Protein AF-A0A964LCE9-F1 (afdb_monomer_lite)

pLDDT: mean 90.1, std 6.22, range [53.16, 95.06]

Secondary structure (DSSP, 8-state):
----HHHHGGGTTS------SS---GGGS-HHHHHHTTT--HHHHHIIIIIIHHHHHHHHS---SSEEEEEEE-TTS-EEEEEEEES----HHHHHHHHH-TT--

Sequence (105 aa):
MFSKPNVAKLFEPYIVVQLYTDTVPKEFYAPEVQAGFTKDLSRLAADAKQVNVTFQRKVFGTEELPLYVVLEPELDGTIRTLGAFQGRIFDEQKFIDFLRNPQGN

Structure (mmCIF, N/CA/C/O backbone):
data_AF-A0A964LCE9-F1
#
_entry.id   AF-A0A964LCE9-F1
#
loop_
_atom_site.group_PDB
_atom_site.id
_atom_site.type_symbol
_atom_site.label_atom_id
_atom_site.label_alt_id
_atom_site.label_comp_id
_atom_site.label_asym_id
_atom_site.label_entity_id
_atom_site.label_seq_id
_atom_site.pdbx_PDB_ins_code
_atom_site.Cartn_x
_atom_site.Cartn_y
_atom_site.Cartn_z
_atom_site.occupancy
_atom_site.B_iso_or_equiv
_atom_site.auth_seq_id
_atom_site.auth_comp_id
_atom_site.auth_asym_id
_atom_site.auth_atom_id
_atom_site.pdbx_PDB_model_num
ATOM 1 N N . MET A 1 1 ? 5.852 9.686 6.597 1.00 60.47 1 MET A N 1
ATOM 2 C CA . MET A 1 1 ? 6.207 9.051 7.884 1.00 60.47 1 MET A CA 1
ATOM 3 C C . MET A 1 1 ? 5.366 9.686 8.983 1.00 60.47 1 MET A C 1
ATOM 5 O O . MET A 1 1 ? 5.298 10.910 9.028 1.00 60.47 1 MET A O 1
ATOM 9 N N . PHE A 1 2 ? 4.667 8.887 9.794 1.00 72.00 2 PHE A N 1
ATOM 10 C CA . PHE A 1 2 ? 3.821 9.386 10.885 1.00 72.00 2 PHE A CA 1
ATOM 11 C C . PHE A 1 2 ? 4.709 9.889 12.031 1.00 72.00 2 PHE A C 1
ATOM 13 O O . PHE A 1 2 ? 5.387 9.101 12.678 1.00 72.00 2 PHE A O 1
ATOM 20 N N . SER A 1 3 ? 4.754 11.205 12.242 1.00 74.56 3 SER A N 1
ATOM 21 C CA . SER A 1 3 ? 5.688 11.848 13.182 1.00 74.56 3 SER A CA 1
ATOM 22 C C . SER A 1 3 ? 5.156 11.968 14.612 1.00 74.56 3 SER A C 1
ATOM 24 O O . SER A 1 3 ? 5.931 12.216 15.534 1.00 74.56 3 SER A O 1
ATOM 26 N N . LYS A 1 4 ? 3.844 11.806 14.815 1.00 83.06 4 LYS A N 1
ATOM 27 C CA . LYS A 1 4 ? 3.219 11.916 16.135 1.00 83.06 4 LYS A CA 1
ATOM 28 C C . LYS A 1 4 ? 3.502 10.654 16.968 1.00 83.06 4 LYS A C 1
ATOM 30 O O . LYS A 1 4 ? 3.128 9.566 16.527 1.00 83.06 4 LYS A O 1
ATOM 35 N N . PRO A 1 5 ? 4.117 10.754 18.164 1.00 80.75 5 PRO A N 1
ATOM 36 C CA . PRO A 1 5 ? 4.548 9.579 18.934 1.00 80.75 5 PRO A CA 1
ATOM 37 C C . PRO A 1 5 ? 3.419 8.614 19.321 1.00 80.75 5 PRO A C 1
ATOM 39 O O . PRO A 1 5 ? 3.607 7.402 19.309 1.00 80.75 5 PRO A O 1
ATOM 42 N N . ASN A 1 6 ? 2.236 9.144 19.645 1.00 80.69 6 ASN A N 1
ATOM 43 C CA . ASN A 1 6 ? 1.033 8.367 19.962 1.00 80.69 6 ASN A CA 1
ATOM 44 C C . ASN A 1 6 ? 0.554 7.521 18.773 1.00 80.69 6 ASN A C 1
ATOM 46 O O . ASN A 1 6 ? 0.054 6.422 18.982 1.00 80.69 6 ASN A O 1
ATOM 50 N N . VAL A 1 7 ? 0.731 8.017 17.547 1.00 83.75 7 VAL A N 1
ATOM 51 C CA . VAL A 1 7 ? 0.377 7.304 16.315 1.00 83.75 7 VAL A CA 1
ATOM 52 C C . VAL A 1 7 ? 1.486 6.332 15.914 1.00 83.75 7 VAL A C 1
ATOM 54 O O . VAL A 1 7 ? 1.199 5.212 15.515 1.00 83.75 7 VAL A O 1
ATOM 57 N N . ALA A 1 8 ? 2.755 6.719 16.076 1.00 84.81 8 ALA A N 1
ATOM 58 C CA . ALA A 1 8 ? 3.900 5.874 15.738 1.00 84.81 8 ALA A CA 1
ATOM 59 C C . ALA A 1 8 ? 3.883 4.530 16.488 1.00 84.81 8 ALA A C 1
ATOM 61 O O . ALA A 1 8 ? 4.111 3.493 15.874 1.00 84.81 8 ALA A O 1
ATOM 62 N N . LYS A 1 9 ? 3.528 4.532 17.780 1.00 88.06 9 LYS A N 1
ATOM 63 C CA . LYS A 1 9 ? 3.400 3.298 18.576 1.00 88.06 9 LYS A CA 1
ATOM 64 C C . LYS A 1 9 ? 2.327 2.341 18.054 1.00 88.06 9 LYS A C 1
ATOM 66 O O . LYS A 1 9 ? 2.465 1.135 18.194 1.00 88.06 9 LYS A O 1
ATOM 71 N N . LEU A 1 10 ? 1.267 2.859 17.431 1.00 90.88 10 LEU A N 1
ATOM 72 C CA . LEU A 1 10 ? 0.206 2.021 16.860 1.00 90.88 10 LEU A CA 1
ATOM 73 C C . LEU A 1 10 ? 0.674 1.246 15.628 1.00 90.88 10 LEU A C 1
ATOM 75 O O . LEU A 1 10 ? -0.008 0.311 15.230 1.00 90.88 10 LEU A O 1
ATOM 79 N N . PHE A 1 11 ? 1.817 1.613 15.043 1.00 90.31 11 PHE A N 1
ATOM 80 C CA . PHE A 1 11 ? 2.417 0.898 13.923 1.00 90.31 11 PHE A CA 1
ATOM 81 C C . PHE A 1 11 ? 3.368 -0.228 14.340 1.00 90.31 11 PHE A C 1
ATOM 83 O O . PHE A 1 11 ? 3.720 -1.032 13.488 1.00 90.31 11 PHE A O 1
ATOM 90 N N . GLU A 1 12 ? 3.746 -0.339 15.619 1.00 90.81 12 GLU A N 1
ATOM 91 C CA . GLU A 1 12 ? 4.610 -1.422 16.120 1.00 90.81 12 GLU A CA 1
ATOM 92 C C . GLU A 1 12 ? 4.131 -2.848 15.768 1.00 90.81 12 GLU A C 1
ATOM 94 O O . GLU A 1 12 ? 4.982 -3.666 15.420 1.00 90.81 12 GLU A O 1
ATOM 99 N N . PRO A 1 13 ? 2.821 -3.182 15.793 1.00 90.56 13 PRO A N 1
ATOM 100 C CA . PRO A 1 13 ? 2.356 -4.512 15.393 1.00 90.56 13 PRO A CA 1
ATOM 101 C C . PRO A 1 13 ? 2.262 -4.707 13.869 1.00 90.56 13 PRO A C 1
ATOM 103 O O . PRO A 1 13 ? 1.902 -5.793 13.423 1.00 90.56 13 PRO A O 1
ATOM 106 N N . TYR A 1 14 ? 2.562 -3.684 13.062 1.00 91.88 14 TYR A N 1
ATOM 107 C CA . TYR A 1 14 ? 2.402 -3.710 11.610 1.00 91.88 14 TYR A CA 1
ATOM 108 C C . TYR A 1 14 ? 3.745 -3.645 10.882 1.00 91.88 14 TYR A C 1
ATOM 110 O O . TYR A 1 14 ? 4.660 -2.917 11.262 1.00 91.88 14 TYR A O 1
ATOM 118 N N . ILE A 1 15 ? 3.820 -4.320 9.736 1.00 92.12 15 ILE A N 1
ATOM 119 C CA . ILE A 1 15 ? 4.852 -4.043 8.734 1.00 92.12 15 ILE A CA 1
ATOM 120 C C . ILE A 1 15 ? 4.288 -2.991 7.781 1.00 92.12 15 ILE A C 1
ATOM 122 O O . ILE A 1 15 ? 3.424 -3.278 6.953 1.00 92.12 15 ILE A O 1
ATOM 126 N N . VAL A 1 16 ? 4.762 -1.752 7.911 1.00 91.81 16 VAL A N 1
ATOM 127 C CA . VAL A 1 16 ? 4.299 -0.645 7.068 1.00 91.81 16 VAL A CA 1
ATOM 128 C C . VAL A 1 16 ? 5.005 -0.696 5.720 1.00 91.81 16 VAL A C 1
ATOM 130 O O . VAL A 1 16 ? 6.223 -0.547 5.636 1.00 91.81 16 VAL A O 1
ATOM 133 N N . VAL A 1 17 ? 4.221 -0.854 4.659 1.00 90.88 17 VAL A N 1
ATOM 134 C CA . VAL A 1 17 ? 4.687 -0.819 3.269 1.00 90.88 17 VAL A CA 1
ATOM 135 C C . VAL A 1 17 ? 3.968 0.281 2.495 1.00 90.88 17 VAL A C 1
ATOM 137 O O . VAL A 1 17 ? 2.906 0.754 2.901 1.00 90.88 17 VAL A O 1
ATOM 140 N N . GLN A 1 18 ? 4.549 0.698 1.372 1.00 91.69 18 GLN A N 1
ATOM 141 C CA . GLN A 1 18 ? 3.963 1.698 0.486 1.00 91.69 18 GLN A CA 1
ATOM 142 C C . GLN A 1 18 ? 3.840 1.134 -0.928 1.00 91.69 18 GLN A C 1
ATOM 144 O O . GLN A 1 18 ? 4.812 0.635 -1.492 1.00 91.69 18 GLN A O 1
ATOM 149 N N . LEU A 1 19 ? 2.647 1.259 -1.508 1.00 92.75 19 LEU A N 1
ATOM 150 C CA . LEU A 1 19 ? 2.400 0.970 -2.915 1.00 92.75 19 LEU A CA 1
ATOM 151 C C . LEU A 1 19 ? 2.584 2.256 -3.733 1.00 92.75 19 LEU A C 1
ATOM 153 O O . LEU A 1 19 ? 1.995 3.287 -3.411 1.00 92.75 19 LEU A O 1
ATOM 157 N N . TYR A 1 20 ? 3.408 2.204 -4.780 1.00 93.69 20 TYR A N 1
ATOM 158 C CA . TYR A 1 20 ? 3.715 3.365 -5.621 1.00 93.69 20 TYR A CA 1
ATOM 159 C C . TYR A 1 20 ? 2.942 3.301 -6.937 1.00 93.69 20 TYR A C 1
ATOM 161 O O . TYR A 1 20 ? 3.180 2.404 -7.743 1.00 93.69 20 TYR A O 1
ATOM 169 N N . THR A 1 21 ? 2.044 4.255 -7.166 1.00 92.12 21 THR A N 1
ATOM 170 C CA . THR A 1 21 ? 1.140 4.278 -8.332 1.00 92.12 21 THR A CA 1
ATOM 171 C C . THR A 1 21 ? 1.593 5.211 -9.457 1.00 92.12 21 THR A C 1
ATOM 173 O O . THR A 1 21 ? 1.188 5.023 -10.601 1.00 92.12 21 THR A O 1
ATOM 176 N N . ASP A 1 22 ? 2.484 6.165 -9.165 1.00 92.25 22 ASP A N 1
ATOM 177 C CA . ASP A 1 22 ? 3.032 7.091 -10.168 1.00 92.25 22 ASP A CA 1
ATOM 178 C C . ASP A 1 22 ? 4.355 6.596 -10.764 1.00 92.25 22 ASP A C 1
ATOM 180 O O . ASP A 1 22 ? 4.485 6.468 -11.983 1.00 92.25 22 ASP A O 1
ATOM 184 N N . THR A 1 23 ? 5.323 6.308 -9.887 1.00 94.31 23 THR A N 1
ATOM 185 C CA . THR A 1 23 ? 6.674 5.836 -10.222 1.00 94.31 23 THR A CA 1
ATOM 186 C C . THR A 1 23 ? 7.186 4.953 -9.089 1.00 94.31 23 THR A C 1
ATOM 188 O O . THR A 1 23 ? 7.181 5.382 -7.934 1.00 94.31 23 THR A O 1
ATOM 191 N N . VAL A 1 24 ? 7.668 3.749 -9.400 1.00 94.56 24 VAL A N 1
ATOM 192 C CA . VAL A 1 24 ? 8.345 2.896 -8.412 1.00 94.56 24 VAL A CA 1
ATOM 193 C C . VAL A 1 24 ? 9.782 3.395 -8.209 1.00 94.56 24 VAL A C 1
ATOM 195 O O . VAL A 1 24 ? 10.501 3.545 -9.199 1.00 94.56 24 VAL A O 1
ATOM 198 N N . PRO A 1 25 ? 10.238 3.641 -6.969 1.00 94.44 25 PRO A N 1
ATOM 199 C CA . PRO A 1 25 ? 11.627 4.008 -6.705 1.00 94.44 25 PRO A CA 1
ATOM 200 C C . PRO A 1 25 ? 12.617 2.950 -7.209 1.00 94.44 25 PRO A C 1
ATOM 202 O O . PRO A 1 25 ? 12.411 1.746 -7.042 1.00 94.44 25 PRO A O 1
ATOM 205 N N . LYS A 1 26 ? 13.705 3.404 -7.840 1.00 93.81 26 LYS A N 1
ATOM 206 C CA . LYS A 1 26 ? 14.705 2.530 -8.476 1.00 93.81 26 LYS A CA 1
ATOM 207 C C . LYS A 1 26 ? 15.390 1.594 -7.476 1.00 93.81 26 LYS A C 1
ATOM 209 O O . LYS A 1 26 ? 15.849 0.524 -7.859 1.00 93.81 26 LYS A O 1
ATOM 214 N N . GLU A 1 27 ? 15.445 1.993 -6.208 1.00 93.44 27 GLU A N 1
ATOM 215 C CA . GLU A 1 27 ? 16.113 1.275 -5.125 1.00 93.44 27 GLU A CA 1
ATOM 216 C C . GLU A 1 27 ? 15.437 -0.069 -4.817 1.00 93.44 27 GLU A C 1
ATOM 218 O O . GLU A 1 27 ? 16.076 -0.953 -4.256 1.00 93.44 27 GLU A O 1
ATOM 223 N N . PHE A 1 28 ? 14.172 -0.248 -5.217 1.00 92.62 28 PHE A N 1
ATOM 224 C CA . PHE A 1 28 ? 13.437 -1.503 -5.041 1.00 92.62 28 PHE A CA 1
ATOM 225 C C . PHE A 1 28 ? 13.706 -2.549 -6.131 1.00 92.62 28 PHE A C 1
ATOM 227 O O . PHE A 1 28 ? 13.195 -3.663 -6.044 1.00 92.62 28 PHE A O 1
ATOM 234 N N . TYR A 1 29 ? 14.492 -2.222 -7.159 1.00 94.00 29 TYR A N 1
ATOM 235 C CA . TYR A 1 29 ? 14.832 -3.158 -8.231 1.00 94.00 29 TYR A CA 1
ATOM 236 C C . TYR A 1 29 ? 16.159 -3.865 -7.961 1.00 94.00 29 TYR A C 1
ATOM 238 O O . TYR A 1 29 ? 17.046 -3.314 -7.313 1.00 94.00 29 TYR A O 1
ATOM 246 N N . ALA A 1 30 ? 16.330 -5.067 -8.513 1.00 94.06 30 ALA A N 1
ATOM 247 C CA . ALA A 1 30 ? 17.605 -5.779 -8.460 1.00 94.06 30 ALA A CA 1
ATOM 248 C C . ALA A 1 30 ? 18.733 -4.974 -9.153 1.00 94.06 30 ALA A C 1
ATOM 250 O O . ALA A 1 30 ? 18.448 -4.266 -10.130 1.00 94.06 30 ALA A O 1
ATOM 251 N N . PRO A 1 31 ? 19.998 -5.067 -8.694 1.00 93.50 31 PRO A N 1
ATOM 252 C CA . PRO A 1 31 ? 21.109 -4.261 -9.216 1.00 93.50 31 PRO A CA 1
ATOM 253 C C . PRO A 1 31 ? 21.286 -4.330 -10.740 1.00 93.50 31 PRO A C 1
ATOM 255 O O . PRO A 1 31 ? 21.603 -3.330 -11.383 1.00 93.50 31 PRO A O 1
ATOM 258 N N . GLU A 1 32 ? 21.026 -5.492 -11.337 1.00 90.38 32 GLU A N 1
ATOM 259 C CA . GLU A 1 32 ? 21.148 -5.730 -12.777 1.00 90.38 32 GLU A CA 1
ATOM 260 C C . GLU A 1 32 ? 20.117 -4.916 -13.566 1.00 90.38 32 GLU A C 1
ATOM 262 O O . GLU A 1 32 ? 20.416 -4.377 -14.632 1.00 90.38 32 GLU A O 1
ATOM 267 N N . VAL A 1 33 ? 18.905 -4.784 -13.020 1.00 90.88 33 VAL A N 1
ATOM 268 C CA . VAL A 1 33 ? 17.844 -3.953 -13.597 1.00 90.88 33 VAL A CA 1
ATOM 269 C C . VAL A 1 33 ? 18.165 -2.474 -13.393 1.00 90.88 33 VAL A C 1
ATOM 271 O O . VAL A 1 33 ? 17.993 -1.679 -14.318 1.00 90.88 33 VAL A O 1
ATOM 274 N N . GLN A 1 34 ? 18.699 -2.107 -12.220 1.00 92.69 34 GLN A N 1
ATOM 275 C CA . GLN A 1 34 ? 19.079 -0.725 -11.919 1.00 92.69 34 GLN A CA 1
ATOM 276 C C . GLN A 1 34 ? 20.113 -0.166 -12.905 1.00 92.69 34 GLN A C 1
ATOM 278 O O . GLN A 1 34 ? 20.017 0.999 -13.292 1.00 92.69 34 GLN A O 1
ATOM 283 N N . ALA A 1 35 ? 21.068 -0.983 -13.364 1.00 88.06 35 ALA A N 1
ATOM 284 C CA . ALA A 1 35 ? 22.070 -0.565 -14.348 1.00 88.06 35 ALA A CA 1
ATOM 285 C C . ALA A 1 35 ? 21.440 -0.049 -15.662 1.00 88.06 35 ALA A C 1
ATOM 287 O O . ALA A 1 35 ? 21.954 0.892 -16.280 1.00 88.06 35 ALA A O 1
ATOM 288 N N . GLY A 1 36 ? 20.293 -0.613 -16.063 1.00 85.81 36 GLY A N 1
ATOM 289 C CA . GLY A 1 36 ? 19.544 -0.208 -17.257 1.00 85.81 36 GLY A CA 1
ATOM 290 C C . GLY A 1 36 ? 18.854 1.157 -17.141 1.00 85.81 36 GLY A C 1
ATOM 291 O O . GLY A 1 36 ? 18.662 1.836 -18.151 1.00 85.81 36 GLY A O 1
ATOM 292 N N . PHE A 1 37 ? 18.560 1.616 -15.921 1.00 88.56 37 PHE A N 1
ATOM 293 C CA . PHE A 1 37 ? 17.845 2.875 -15.674 1.00 88.56 37 PHE A CA 1
ATOM 294 C C . PHE A 1 37 ? 18.644 4.135 -16.016 1.00 88.56 37 PHE A C 1
ATOM 296 O O . PHE A 1 37 ? 18.078 5.218 -16.118 1.00 88.56 37 PHE A O 1
ATOM 303 N N . THR A 1 38 ? 19.948 4.008 -16.261 1.00 80.56 38 THR A N 1
ATOM 304 C CA . THR A 1 38 ? 20.765 5.106 -16.805 1.00 80.56 38 THR A CA 1
ATOM 305 C C . THR A 1 38 ? 20.334 5.530 -18.210 1.00 80.56 38 THR A C 1
ATOM 307 O O . THR A 1 38 ? 20.594 6.662 -18.611 1.00 80.56 38 THR A O 1
ATOM 310 N N . LYS A 1 39 ? 19.684 4.631 -18.958 1.00 83.19 39 LYS A N 1
ATOM 311 C CA . LYS A 1 39 ? 19.264 4.852 -20.347 1.00 83.19 39 LYS A CA 1
ATOM 312 C C . LYS A 1 39 ? 17.753 4.948 -20.497 1.00 83.19 39 LYS A C 1
ATOM 314 O O . LYS A 1 39 ? 17.286 5.679 -21.363 1.00 83.19 39 LYS A O 1
ATOM 319 N N . ASP A 1 40 ? 17.006 4.212 -19.678 1.00 87.25 40 ASP A N 1
ATOM 320 C CA . ASP A 1 40 ? 15.555 4.138 -19.788 1.00 87.25 40 ASP A CA 1
ATOM 321 C C . ASP A 1 40 ? 14.881 4.044 -18.413 1.00 87.25 40 ASP A C 1
ATOM 323 O O . ASP A 1 40 ? 15.056 3.071 -17.684 1.00 87.25 40 ASP A O 1
ATOM 327 N N . LEU A 1 41 ? 14.083 5.058 -18.073 1.00 89.75 41 LEU A N 1
ATOM 328 C CA . LEU A 1 41 ? 13.290 5.121 -16.840 1.00 89.75 41 LEU A CA 1
ATOM 329 C C . LEU A 1 41 ? 11.825 4.705 -17.050 1.00 89.75 41 LEU A C 1
ATOM 331 O O . LEU A 1 41 ? 11.050 4.704 -16.093 1.00 89.75 41 LEU A O 1
ATOM 335 N N . SER A 1 42 ? 11.427 4.354 -18.279 1.00 92.50 42 SER A N 1
ATOM 336 C CA . SER A 1 42 ? 10.034 4.064 -18.643 1.00 92.50 42 SER A CA 1
ATOM 337 C C . SER A 1 42 ? 9.436 2.933 -17.809 1.00 92.50 42 SER A C 1
ATOM 339 O O . SER A 1 42 ? 8.277 3.015 -17.398 1.00 92.50 42 SER A O 1
ATOM 341 N N . ARG A 1 43 ? 10.250 1.927 -17.469 1.00 92.56 43 ARG A N 1
ATOM 342 C CA . ARG A 1 43 ? 9.847 0.803 -16.622 1.00 92.56 43 ARG A CA 1
ATOM 343 C C . ARG A 1 43 ? 9.356 1.242 -15.241 1.00 92.56 43 ARG A C 1
ATOM 345 O O . ARG A 1 43 ? 8.369 0.696 -14.769 1.00 92.56 43 ARG A O 1
ATOM 352 N N . LEU A 1 44 ? 9.974 2.251 -14.620 1.00 94.81 44 LEU A N 1
ATOM 353 C CA . LEU A 1 44 ? 9.582 2.709 -13.279 1.00 94.81 44 LEU A CA 1
ATOM 354 C C . LEU A 1 44 ? 8.138 3.225 -13.248 1.00 94.81 44 LEU A C 1
ATOM 356 O O . LEU A 1 44 ? 7.398 2.970 -12.297 1.00 94.81 44 LEU A O 1
ATOM 360 N N . ALA A 1 45 ? 7.751 3.955 -14.297 1.00 94.56 45 ALA A N 1
ATOM 361 C CA . ALA A 1 45 ? 6.400 4.475 -14.472 1.00 94.56 45 ALA A CA 1
ATOM 362 C C . ALA A 1 45 ? 5.430 3.393 -14.971 1.00 94.56 45 ALA A C 1
ATOM 364 O O . ALA A 1 45 ? 4.263 3.392 -14.582 1.00 94.56 45 ALA A O 1
ATOM 365 N N . ALA A 1 46 ? 5.894 2.469 -15.820 1.00 94.06 46 ALA A N 1
ATOM 366 C CA . ALA A 1 46 ? 5.086 1.353 -16.302 1.00 94.06 46 ALA A CA 1
ATOM 367 C C . ALA A 1 46 ? 4.699 0.408 -15.157 1.00 94.06 46 ALA A C 1
ATOM 369 O O . ALA A 1 46 ? 3.516 0.136 -14.986 1.00 94.06 46 ALA A O 1
ATOM 370 N N . ASP A 1 47 ? 5.649 -0.008 -14.319 1.00 94.94 47 ASP A N 1
ATOM 371 C CA . ASP A 1 47 ? 5.379 -0.896 -13.183 1.00 94.94 47 ASP A CA 1
ATOM 372 C C . ASP A 1 47 ? 4.424 -0.217 -12.180 1.00 94.94 47 ASP A C 1
ATOM 374 O O . ASP A 1 47 ? 3.475 -0.831 -11.692 1.00 94.94 47 ASP A O 1
ATOM 378 N N . ALA A 1 48 ? 4.564 1.092 -11.957 1.00 94.19 48 ALA A N 1
ATOM 379 C CA . ALA A 1 48 ? 3.630 1.838 -11.117 1.00 94.19 48 ALA A CA 1
ATOM 380 C C . ALA A 1 48 ? 2.202 1.878 -11.706 1.00 94.19 48 ALA A C 1
ATOM 382 O O . ALA A 1 48 ? 1.233 1.505 -11.043 1.00 94.19 48 ALA A O 1
ATOM 383 N N . LYS A 1 49 ? 2.057 2.278 -12.974 1.00 93.25 49 LYS A N 1
ATOM 384 C CA . LYS A 1 49 ? 0.745 2.531 -13.597 1.00 93.25 49 LYS A CA 1
ATOM 385 C C . LYS A 1 49 ? 0.041 1.285 -14.121 1.00 93.25 49 LYS A C 1
ATOM 387 O O . LYS A 1 49 ? -1.181 1.258 -14.183 1.00 93.25 49 LYS A O 1
ATOM 392 N N . GLN A 1 50 ? 0.791 0.281 -14.556 1.00 93.69 50 GLN A N 1
ATOM 393 C CA . GLN A 1 50 ? 0.243 -0.912 -15.204 1.00 93.69 50 GLN A CA 1
ATOM 394 C C . GLN A 1 50 ? 0.163 -2.093 -14.243 1.00 93.69 50 GLN A C 1
ATOM 396 O O . GLN A 1 50 ? -0.746 -2.911 -14.382 1.00 93.69 50 GLN A O 1
ATOM 401 N N . VAL A 1 51 ? 1.062 -2.172 -13.256 1.00 93.94 51 VAL A N 1
ATOM 402 C CA . VAL A 1 51 ? 1.069 -3.260 -12.271 1.00 93.94 51 VAL A CA 1
ATOM 403 C C . VAL A 1 51 ? 0.433 -2.801 -10.963 1.00 93.94 51 VAL A C 1
ATOM 405 O O . VAL A 1 51 ? -0.603 -3.343 -10.581 1.00 93.94 51 VAL A O 1
ATOM 408 N N . ASN A 1 52 ? 0.981 -1.775 -10.305 1.00 94.25 52 ASN A N 1
ATOM 409 C CA . ASN A 1 52 ? 0.529 -1.393 -8.961 1.00 94.25 52 ASN A CA 1
ATOM 410 C C . ASN A 1 52 ? -0.887 -0.802 -8.948 1.00 94.25 52 ASN A C 1
ATOM 412 O O . ASN A 1 52 ? -1.708 -1.222 -8.136 1.00 94.25 52 ASN A O 1
ATOM 416 N N . VAL A 1 53 ? -1.206 0.119 -9.861 1.00 92.56 53 VAL A N 1
ATOM 417 C CA . VAL A 1 53 ? -2.569 0.674 -9.989 1.00 92.56 53 VAL A CA 1
ATOM 418 C C . VAL A 1 53 ? -3.585 -0.425 -10.320 1.00 92.56 53 VAL A C 1
ATOM 420 O O . VAL A 1 53 ? -4.632 -0.517 -9.681 1.00 92.56 53 VAL A O 1
ATOM 423 N N . THR A 1 54 ? -3.256 -1.323 -11.254 1.00 93.38 54 THR A N 1
ATOM 424 C CA . THR A 1 54 ? -4.122 -2.462 -11.605 1.00 93.38 54 THR A CA 1
ATOM 425 C C . THR A 1 54 ? -4.345 -3.391 -10.414 1.00 93.38 54 THR A C 1
ATOM 427 O O . THR A 1 54 ? -5.472 -3.831 -10.181 1.00 93.38 54 THR A O 1
ATOM 430 N N . PHE A 1 55 ? -3.296 -3.675 -9.637 1.00 91.81 55 PHE A N 1
ATOM 431 C CA . PHE A 1 55 ? -3.404 -4.429 -8.391 1.00 91.81 55 PHE A CA 1
ATOM 432 C C . PHE A 1 55 ? -4.326 -3.718 -7.394 1.00 91.81 55 PHE A C 1
ATOM 434 O O . PHE A 1 55 ? -5.268 -4.337 -6.906 1.00 91.81 55 PHE A O 1
ATOM 441 N N . GLN A 1 56 ? -4.117 -2.419 -7.152 1.00 92.50 56 GLN A N 1
ATOM 442 C CA . GLN A 1 56 ? -4.932 -1.617 -6.237 1.00 92.50 56 GLN A CA 1
ATOM 443 C C . GLN A 1 56 ? -6.416 -1.675 -6.618 1.00 92.50 56 GLN A C 1
ATOM 445 O O . GLN A 1 56 ? -7.261 -2.001 -5.785 1.00 92.50 56 GLN A O 1
ATOM 450 N N . ARG A 1 57 ? -6.726 -1.452 -7.902 1.00 92.44 57 ARG A N 1
ATOM 451 C CA . ARG A 1 57 ? -8.090 -1.525 -8.435 1.00 92.44 57 ARG A CA 1
ATOM 452 C C . ARG A 1 57 ? -8.693 -2.916 -8.260 1.00 92.44 57 ARG A C 1
ATOM 454 O O . ARG A 1 57 ? -9.839 -3.035 -7.838 1.00 92.44 57 ARG A O 1
ATOM 461 N N . LYS A 1 58 ? -7.939 -3.969 -8.590 1.00 91.06 58 LYS A N 1
ATOM 462 C CA . LYS A 1 58 ? -8.425 -5.356 -8.547 1.00 91.06 58 LYS A CA 1
ATOM 463 C C . LYS A 1 58 ? -8.660 -5.849 -7.120 1.00 91.06 58 LYS A C 1
ATOM 465 O O . LYS A 1 58 ? -9.619 -6.578 -6.896 1.00 91.06 58 LYS A O 1
ATOM 470 N N . VAL A 1 59 ? -7.778 -5.497 -6.189 1.00 90.44 59 VAL A N 1
ATOM 471 C CA . VAL A 1 59 ? -7.790 -6.035 -4.822 1.00 90.44 59 VAL A CA 1
ATOM 472 C C . VAL A 1 59 ? -8.608 -5.162 -3.876 1.00 90.44 59 VAL A C 1
ATOM 474 O O . VAL A 1 59 ? -9.362 -5.696 -3.070 1.00 90.44 59 VAL A O 1
ATOM 477 N N . PHE A 1 60 ? -8.500 -3.835 -3.977 1.00 91.06 60 PHE A N 1
ATOM 478 C CA . PHE A 1 60 ? -9.160 -2.903 -3.052 1.00 91.06 60 PHE A CA 1
ATOM 479 C C . PHE A 1 60 ? -10.387 -2.213 -3.653 1.00 91.06 60 PHE A C 1
ATOM 481 O O . PHE A 1 60 ? -11.075 -1.473 -2.956 1.00 91.06 60 PHE A O 1
ATOM 488 N N . GLY A 1 61 ? -10.670 -2.430 -4.942 1.00 90.62 61 GLY A N 1
ATOM 489 C CA . GLY A 1 61 ? -11.864 -1.901 -5.604 1.00 90.62 61 GLY A CA 1
ATOM 490 C C . GLY A 1 61 ? -11.855 -0.387 -5.826 1.00 90.62 61 GLY A C 1
ATOM 491 O O . GLY A 1 61 ? -12.891 0.175 -6.168 1.00 90.62 61 GLY A O 1
ATOM 492 N N . THR A 1 62 ? -10.718 0.288 -5.630 1.00 90.31 62 THR A N 1
ATOM 493 C CA . THR A 1 62 ? -10.608 1.746 -5.763 1.00 90.31 62 THR A CA 1
ATOM 494 C C . THR A 1 62 ? -9.221 2.185 -6.235 1.00 90.31 62 THR A C 1
ATOM 496 O O . THR A 1 62 ? -8.217 1.515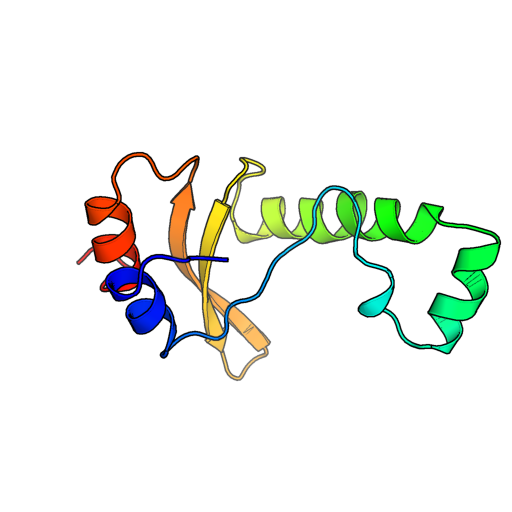 -5.991 1.00 90.31 62 THR A O 1
ATOM 499 N N . GLU A 1 63 ? -9.171 3.349 -6.877 1.00 90.12 63 GLU A N 1
ATOM 500 C CA . GLU A 1 63 ? -7.940 4.074 -7.225 1.00 90.12 63 GLU A CA 1
ATOM 501 C C . GLU A 1 63 ? -7.794 5.379 -6.440 1.00 90.12 63 GLU A C 1
ATOM 503 O O . GLU A 1 63 ? -6.896 6.171 -6.712 1.00 90.12 63 GLU A O 1
ATOM 508 N N . GLU A 1 64 ? -8.681 5.626 -5.473 1.00 89.94 64 GLU A N 1
ATOM 509 C CA . GLU A 1 64 ? -8.620 6.825 -4.649 1.00 89.94 64 GLU A CA 1
ATOM 510 C C . GLU A 1 64 ? -7.313 6.882 -3.861 1.00 89.94 64 GLU A C 1
ATOM 512 O O . GLU A 1 64 ? -6.843 5.884 -3.313 1.00 89.94 64 GLU A O 1
ATOM 517 N N . LEU A 1 65 ? -6.734 8.080 -3.799 1.00 88.88 65 LEU A N 1
ATOM 518 C CA . LEU A 1 65 ? -5.506 8.353 -3.070 1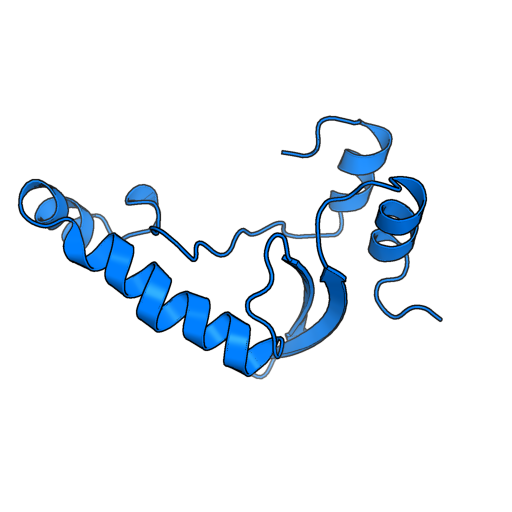.00 88.88 65 LEU A CA 1
ATOM 519 C C . LEU A 1 65 ? -5.706 9.550 -2.124 1.00 88.88 65 LEU A C 1
ATOM 521 O O . LEU A 1 65 ? -6.365 10.525 -2.495 1.00 88.88 65 LEU A O 1
ATOM 525 N N . PRO A 1 66 ? -5.086 9.539 -0.931 1.00 92.00 66 PRO A N 1
ATOM 526 C CA . PRO A 1 66 ? -4.345 8.416 -0.356 1.00 92.00 66 PRO A CA 1
ATOM 527 C C . PRO A 1 66 ? -5.285 7.294 0.119 1.00 92.00 66 PRO A C 1
ATOM 529 O O . PRO A 1 66 ? -6.413 7.553 0.531 1.00 92.00 66 PRO A O 1
ATOM 532 N N . LEU A 1 67 ? -4.797 6.056 0.079 1.00 93.12 67 LEU A N 1
ATOM 533 C CA . LEU A 1 67 ? -5.497 4.865 0.557 1.00 93.12 67 LEU A CA 1
ATOM 534 C C . LEU A 1 67 ? -4.613 4.148 1.578 1.00 93.12 67 LEU A C 1
ATOM 536 O O . LEU A 1 67 ? -3.448 3.862 1.302 1.00 93.12 67 LEU A O 1
ATOM 540 N N . TYR A 1 68 ? -5.176 3.841 2.742 1.00 93.94 68 TYR A N 1
ATOM 541 C CA . TYR A 1 68 ? -4.542 3.025 3.772 1.00 93.94 68 TYR A CA 1
ATOM 542 C C . TYR A 1 68 ? -5.324 1.724 3.906 1.00 93.94 68 TYR A C 1
ATOM 544 O O . TYR A 1 68 ? -6.545 1.757 4.025 1.00 93.94 68 TYR A O 1
ATOM 552 N N . VAL A 1 69 ? -4.638 0.583 3.894 1.00 94.44 69 VAL A N 1
ATOM 553 C CA . VAL A 1 69 ? -5.271 -0.738 3.989 1.00 94.44 69 VAL A CA 1
ATOM 554 C C . VAL A 1 69 ? -4.506 -1.578 4.998 1.00 94.44 69 VAL A C 1
ATOM 556 O O . VAL A 1 69 ? -3.276 -1.611 4.960 1.00 94.44 69 VAL A O 1
ATOM 559 N N . VAL A 1 70 ? -5.227 -2.257 5.890 1.00 95.06 70 VAL A N 1
ATOM 560 C CA . VAL A 1 70 ? -4.645 -3.301 6.738 1.00 95.06 70 VAL A CA 1
ATOM 561 C C . VAL A 1 70 ? -4.894 -4.645 6.071 1.00 95.06 70 VAL A C 1
ATOM 563 O O . VAL A 1 70 ? -6.040 -5.021 5.816 1.00 95.06 70 VAL A O 1
ATOM 566 N N . LEU A 1 71 ? -3.805 -5.352 5.783 1.00 93.56 71 LEU A N 1
ATOM 567 C CA . LEU A 1 71 ? -3.812 -6.667 5.157 1.00 93.56 71 LEU A CA 1
ATOM 568 C C . LEU A 1 71 ? -3.309 -7.711 6.141 1.00 93.56 71 LEU A C 1
A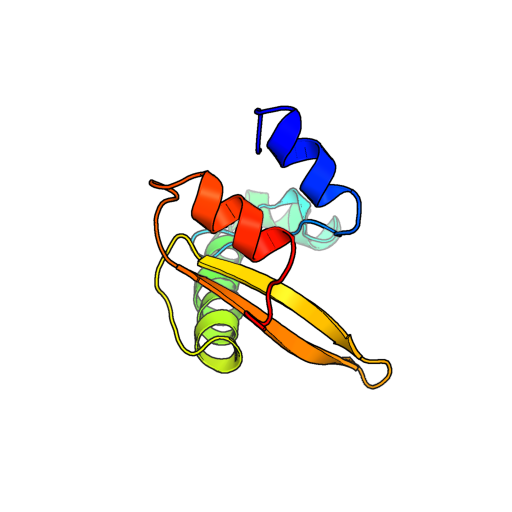TOM 570 O O . LEU A 1 71 ? -2.374 -7.457 6.899 1.00 93.56 71 LEU A O 1
ATOM 574 N N . GLU A 1 72 ? -3.885 -8.897 6.054 1.00 92.81 72 GLU A N 1
ATOM 575 C CA . GLU A 1 72 ? -3.392 -10.096 6.707 1.00 92.81 72 GLU A CA 1
ATOM 576 C C . GLU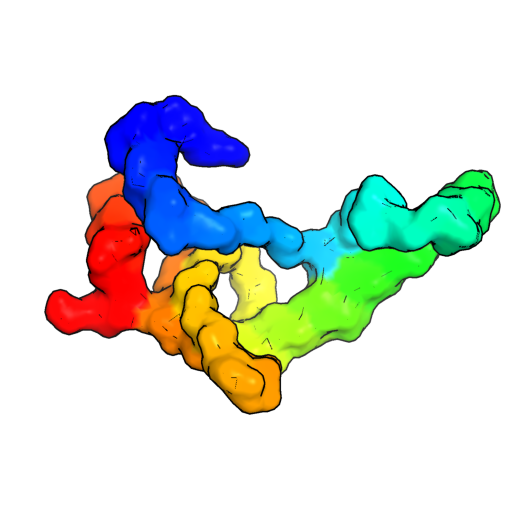 A 1 72 ? -3.010 -11.109 5.619 1.00 92.81 72 GLU A C 1
ATOM 578 O O . GLU A 1 72 ? -3.883 -11.571 4.878 1.00 92.81 72 GLU A O 1
ATOM 583 N N . PRO A 1 73 ? -1.709 -11.383 5.430 1.00 90.94 73 PRO A N 1
ATOM 584 C CA . PRO A 1 73 ? -1.263 -12.406 4.498 1.00 90.94 73 PRO A CA 1
ATOM 585 C C . PRO A 1 73 ? -1.540 -13.798 5.070 1.00 90.94 73 PRO A C 1
ATOM 587 O O . PRO A 1 73 ? -1.212 -14.084 6.220 1.00 90.94 73 PRO A O 1
ATOM 590 N N . GLU A 1 74 ? -2.105 -14.667 4.243 1.00 93.12 74 GLU A N 1
ATOM 591 C CA . GLU A 1 74 ? -2.442 -16.045 4.595 1.00 93.12 74 GLU A CA 1
ATOM 592 C C . GLU A 1 74 ? -1.328 -17.014 4.158 1.00 93.12 74 GLU A C 1
ATOM 594 O O . GLU A 1 74 ? -0.513 -16.718 3.276 1.00 93.12 74 GLU A O 1
ATOM 599 N N . LEU A 1 75 ? -1.287 -18.209 4.758 1.00 91.31 75 LEU A N 1
ATOM 600 C CA . LEU A 1 75 ? -0.247 -19.217 4.481 1.00 91.31 75 LEU A CA 1
ATOM 601 C C . LEU A 1 75 ? -0.274 -19.755 3.041 1.00 91.31 75 LEU A C 1
ATOM 603 O O . LEU A 1 75 ? 0.734 -20.271 2.560 1.00 91.31 75 LEU A O 1
ATOM 607 N N . ASP A 1 76 ? -1.412 -19.646 2.357 1.00 92.38 76 ASP A N 1
ATOM 608 C CA . ASP A 1 76 ? -1.593 -20.061 0.962 1.00 92.38 76 ASP A CA 1
ATOM 609 C C . ASP A 1 76 ? -1.170 -18.981 -0.054 1.00 92.38 76 ASP A C 1
ATOM 611 O O . ASP A 1 76 ? -1.296 -19.178 -1.264 1.00 92.38 76 ASP A O 1
ATOM 615 N N . GLY A 1 77 ? -0.648 -17.848 0.429 1.00 86.19 77 GLY A N 1
ATOM 616 C CA . GLY A 1 77 ? -0.231 -16.716 -0.394 1.00 86.19 77 GLY A CA 1
ATOM 617 C C . GLY A 1 77 ? -1.373 -15.786 -0.805 1.00 86.19 77 GLY A C 1
ATOM 618 O O . GLY A 1 77 ? -1.142 -14.855 -1.580 1.00 86.19 77 GLY A O 1
ATOM 619 N N . THR A 1 78 ? -2.592 -16.005 -0.306 1.00 89.12 78 THR A N 1
ATOM 620 C CA . THR A 1 78 ? -3.685 -15.042 -0.446 1.00 89.12 78 THR A CA 1
ATOM 621 C C . THR A 1 78 ? -3.564 -13.916 0.581 1.00 89.12 78 THR A C 1
ATOM 623 O O . THR A 1 78 ? -2.760 -13.960 1.513 1.00 89.12 78 THR A O 1
ATOM 626 N N . ILE A 1 79 ? -4.331 -12.847 0.370 1.00 90.44 79 ILE A N 1
ATOM 627 C CA . ILE A 1 79 ? -4.395 -11.712 1.291 1.00 90.44 79 ILE A CA 1
ATOM 628 C C . ILE A 1 79 ? -5.838 -11.477 1.705 1.00 90.44 79 ILE A C 1
ATOM 630 O O . ILE A 1 79 ? -6.740 -11.402 0.866 1.00 90.44 79 ILE A O 1
ATOM 634 N N . ARG A 1 80 ? -6.044 -11.302 3.005 1.00 91.75 80 ARG A N 1
ATOM 635 C CA . ARG A 1 80 ? -7.306 -10.851 3.571 1.00 91.75 80 ARG A CA 1
ATOM 636 C C . ARG A 1 80 ? -7.213 -9.364 3.874 1.00 91.75 80 ARG A C 1
ATOM 638 O O . ARG A 1 80 ? -6.301 -8.913 4.560 1.00 91.75 80 ARG A O 1
ATOM 645 N N . THR A 1 81 ? -8.160 -8.584 3.363 1.00 93.00 81 THR A N 1
ATOM 646 C CA . THR A 1 81 ? -8.263 -7.162 3.716 1.00 93.00 81 THR A CA 1
ATOM 647 C C . THR A 1 81 ? -9.067 -7.035 5.003 1.00 93.00 81 THR A C 1
ATOM 649 O O . THR A 1 81 ? -10.248 -7.372 5.013 1.00 93.00 81 THR A O 1
ATOM 652 N N . LEU A 1 82 ? -8.434 -6.570 6.083 1.00 93.62 82 LEU A N 1
ATOM 653 C CA . LEU A 1 82 ? -9.100 -6.378 7.376 1.00 93.62 82 LEU A CA 1
ATOM 654 C C . LEU A 1 82 ? -9.899 -5.075 7.425 1.00 93.62 82 LEU A C 1
ATOM 656 O O . LEU A 1 82 ? -10.906 -5.007 8.117 1.00 93.62 82 LEU A O 1
ATOM 660 N N . GLY A 1 83 ? -9.453 -4.055 6.691 1.00 93.62 83 GLY A N 1
ATOM 661 C CA . GLY A 1 83 ? -10.130 -2.769 6.594 1.00 93.62 83 GLY A CA 1
ATOM 662 C C . GLY A 1 83 ? -9.355 -1.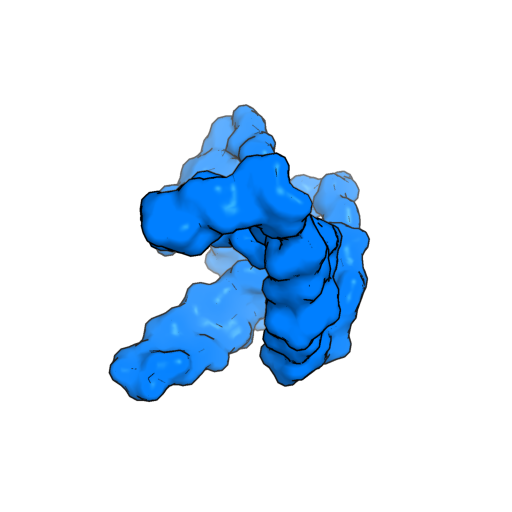770 5.744 1.00 93.62 83 GLY A C 1
ATOM 663 O O . GLY A 1 83 ? -8.156 -1.942 5.500 1.00 93.62 83 GLY A O 1
ATOM 664 N N . ALA A 1 84 ? -10.037 -0.706 5.320 1.00 93.69 84 ALA A N 1
ATOM 665 C CA . ALA A 1 84 ? -9.450 0.386 4.555 1.00 93.69 84 ALA A CA 1
ATOM 666 C C . ALA A 1 84 ? -9.888 1.754 5.095 1.00 93.69 84 ALA A C 1
ATOM 668 O O . ALA A 1 84 ? -11.026 1.934 5.523 1.00 93.69 84 ALA A O 1
ATOM 669 N N . PHE A 1 85 ? -8.986 2.729 5.020 1.00 93.50 85 PHE A N 1
ATOM 670 C CA . PHE A 1 85 ? -9.235 4.134 5.313 1.00 93.50 85 PHE A CA 1
ATOM 671 C C . PHE A 1 85 ? -8.867 4.959 4.077 1.00 93.50 85 PHE A C 1
ATOM 673 O O . PHE A 1 85 ? -7.718 4.947 3.626 1.00 93.50 85 PHE A O 1
ATOM 680 N N . GLN A 1 86 ? -9.850 5.657 3.513 1.00 91.62 86 GLN A N 1
ATOM 681 C CA . GLN A 1 86 ? -9.713 6.423 2.275 1.00 91.62 86 GLN A CA 1
ATOM 682 C C . GLN A 1 86 ? -9.550 7.916 2.551 1.00 91.62 86 GLN A C 1
ATOM 684 O O . GLN A 1 86 ? -10.162 8.480 3.460 1.00 91.62 86 GLN A O 1
ATOM 689 N N . GLY A 1 87 ? -8.761 8.566 1.704 1.00 88.94 87 GLY A N 1
ATOM 690 C CA . GLY A 1 87 ? -8.605 10.007 1.697 1.00 88.94 87 GLY A CA 1
ATOM 691 C C . GLY A 1 87 ? -7.648 10.532 2.764 1.00 88.94 87 GLY A C 1
ATOM 692 O O . GLY A 1 87 ? -7.023 9.812 3.547 1.00 88.94 87 GLY A O 1
ATOM 693 N N . ARG A 1 88 ? -7.487 11.857 2.755 1.00 89.25 88 ARG A N 1
ATOM 694 C CA . ARG A 1 88 ? -6.610 12.552 3.698 1.00 89.25 88 ARG A CA 1
ATOM 695 C C . ARG A 1 88 ? -7.134 12.381 5.129 1.00 89.25 88 ARG A C 1
ATOM 697 O O . ARG A 1 88 ? -8.316 12.571 5.401 1.00 89.25 88 ARG A O 1
ATOM 704 N N . ILE A 1 89 ? -6.220 12.103 6.054 1.00 89.50 89 ILE A N 1
ATOM 705 C CA . ILE A 1 89 ? -6.516 12.000 7.485 1.00 89.50 89 ILE A CA 1
ATOM 706 C C . ILE A 1 89 ? -6.782 13.409 8.040 1.00 89.50 89 ILE A C 1
ATOM 708 O O . ILE A 1 89 ? -5.847 14.147 8.350 1.00 89.50 89 ILE A O 1
ATOM 712 N N . PHE A 1 90 ? -8.057 13.799 8.119 1.00 88.31 90 PHE A N 1
ATOM 713 C CA . PHE A 1 90 ? -8.496 15.040 8.778 1.00 88.31 90 PHE A CA 1
ATOM 714 C C . PHE A 1 90 ? -8.853 14.830 10.252 1.00 88.31 90 PHE A C 1
ATOM 716 O O . PHE A 1 90 ? -8.690 15.737 11.062 1.00 88.31 90 PHE A O 1
ATOM 723 N N . ASP A 1 91 ? -9.319 13.629 10.588 1.00 88.44 91 ASP A N 1
ATOM 724 C CA . ASP A 1 91 ? -9.683 13.218 11.937 1.00 88.44 91 ASP A CA 1
ATOM 725 C C . ASP A 1 91 ? -8.685 12.155 12.403 1.00 88.44 91 ASP A C 1
ATOM 727 O O . ASP A 1 91 ? -8.728 10.996 11.982 1.00 88.44 91 ASP A O 1
ATOM 731 N N . GLU A 1 92 ? -7.730 12.582 13.228 1.00 89.00 92 GLU A N 1
ATOM 732 C CA . GLU A 1 92 ? -6.693 11.700 13.765 1.00 89.00 92 GLU A CA 1
ATOM 733 C C . GLU A 1 92 ? -7.291 10.586 14.624 1.00 89.00 92 GLU A C 1
ATOM 735 O O . GLU A 1 92 ? -6.790 9.464 14.581 1.00 89.00 92 GLU A O 1
ATOM 740 N N . GLN A 1 93 ? -8.369 10.864 15.364 1.00 90.62 93 GLN A N 1
ATOM 741 C CA . GLN A 1 93 ? -8.967 9.874 16.251 1.00 90.62 93 GLN A CA 1
ATOM 742 C C . GLN A 1 93 ? -9.598 8.742 15.443 1.00 90.62 93 GLN A C 1
ATOM 744 O O . GLN A 1 93 ? -9.323 7.581 15.726 1.00 90.62 93 GLN A O 1
ATOM 749 N N . LYS A 1 94 ? -10.322 9.061 14.363 1.00 91.38 94 LYS A N 1
ATOM 750 C CA . LYS A 1 94 ? -10.854 8.035 13.449 1.00 91.38 94 LYS A CA 1
ATOM 751 C C . LYS A 1 94 ? -9.764 7.156 12.847 1.00 91.38 94 LYS A C 1
ATOM 753 O O . LYS A 1 94 ? -9.963 5.956 12.687 1.00 91.38 94 LYS A O 1
ATOM 758 N N . PHE A 1 95 ? -8.615 7.737 12.509 1.00 92.19 95 PHE A N 1
ATOM 759 C CA . PHE A 1 95 ? -7.496 6.960 11.983 1.00 92.19 95 PHE A CA 1
ATOM 760 C C . PHE A 1 95 ? -6.849 6.073 13.058 1.00 92.19 95 PHE A C 1
ATOM 762 O O . PHE A 1 95 ? -6.499 4.929 12.785 1.00 92.19 95 PH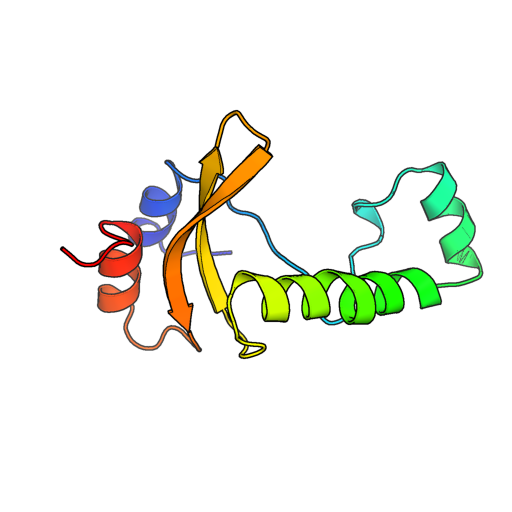E A O 1
ATOM 769 N N . ILE A 1 96 ? -6.730 6.564 14.294 1.00 92.12 96 ILE A N 1
ATOM 770 C CA . ILE A 1 96 ? -6.273 5.766 15.442 1.00 92.12 96 ILE A CA 1
ATOM 771 C C . ILE A 1 96 ? -7.227 4.599 15.712 1.00 92.12 96 ILE A C 1
ATOM 773 O O . ILE A 1 96 ? -6.769 3.480 15.934 1.00 92.12 96 ILE A O 1
ATOM 777 N N . ASP A 1 97 ? -8.534 4.847 15.683 1.00 93.56 97 ASP A N 1
ATOM 778 C CA . ASP A 1 97 ? -9.550 3.822 15.915 1.00 93.56 97 ASP A CA 1
ATOM 779 C C . ASP A 1 97 ? -9.503 2.756 14.814 1.00 93.56 97 ASP A C 1
ATOM 781 O O . ASP A 1 97 ? -9.506 1.564 15.118 1.00 93.56 97 ASP A O 1
ATOM 785 N N . PHE A 1 98 ? -9.313 3.173 13.557 1.00 94.25 98 PHE A N 1
ATOM 786 C CA . PHE A 1 98 ? -9.036 2.272 12.438 1.00 94.25 98 PHE A CA 1
ATOM 787 C C . PHE A 1 98 ? -7.792 1.402 12.675 1.00 94.25 98 PHE A C 1
ATOM 789 O O . PHE A 1 98 ? -7.856 0.193 12.492 1.00 94.25 98 PHE A O 1
ATOM 796 N N . LEU A 1 99 ? -6.669 1.971 13.127 1.00 92.81 99 LEU A N 1
ATOM 797 C CA . LEU A 1 99 ? -5.457 1.186 13.403 1.00 92.81 99 LEU A CA 1
ATOM 798 C C . LEU A 1 99 ? -5.612 0.223 14.588 1.00 92.81 99 LEU A C 1
ATOM 800 O O . LEU A 1 99 ? -4.873 -0.755 14.677 1.00 92.81 99 LEU A O 1
ATOM 804 N N . ARG A 1 100 ? -6.528 0.495 15.520 1.00 93.19 100 ARG A N 1
ATOM 805 C CA . ARG A 1 100 ? -6.797 -0.380 16.673 1.00 93.19 100 ARG A CA 1
ATOM 806 C C . ARG A 1 100 ? -7.778 -1.494 16.342 1.00 93.19 100 ARG A C 1
ATOM 808 O O . ARG A 1 100 ? -7.643 -2.591 16.871 1.00 93.19 100 ARG A O 1
ATOM 815 N N . ASN A 1 101 ? -8.760 -1.201 15.498 1.00 93.62 101 ASN A N 1
ATOM 816 C CA . ASN A 1 101 ? -9.800 -2.132 15.094 1.00 93.62 101 ASN A CA 1
ATOM 817 C C . ASN A 1 101 ? -10.131 -1.942 13.605 1.00 93.62 101 ASN A C 1
ATOM 819 O O . ASN A 1 101 ? -11.156 -1.344 13.268 1.00 93.62 101 ASN A O 1
ATOM 823 N N . PRO A 1 102 ? -9.282 -2.458 12.698 1.00 92.12 102 PRO A N 1
ATOM 824 C CA . PRO A 1 102 ? -9.465 -2.262 11.261 1.00 92.12 102 PRO A CA 1
ATOM 825 C C . PRO A 1 102 ? -10.791 -2.822 10.732 1.00 92.12 102 PRO A C 1
ATOM 827 O O . PRO A 1 102 ? -11.305 -2.322 9.736 1.00 92.12 102 PRO A O 1
ATOM 830 N N . GLN A 1 103 ? -11.349 -3.827 11.416 1.00 90.56 103 GLN A N 1
ATOM 831 C CA . GLN A 1 103 ? -12.592 -4.510 11.047 1.00 90.56 103 GLN A CA 1
ATOM 832 C C . GLN A 1 103 ? -13.859 -3.760 11.497 1.00 90.56 103 GLN A C 1
ATOM 834 O O . GLN A 1 103 ? -14.936 -4.032 10.973 1.00 90.56 103 GLN A O 1
ATOM 839 N N . GLY A 1 104 ? -13.749 -2.813 12.437 1.00 78.50 104 GLY A N 1
ATOM 840 C CA . GLY A 1 104 ? -14.860 -1.950 12.852 1.00 78.50 104 GLY A CA 1
ATOM 841 C C . GLY A 1 104 ? -15.925 -2.580 13.762 1.00 78.50 104 GLY A C 1
ATOM 842 O O . GLY A 1 104 ? -17.034 -2.050 13.801 1.00 78.50 104 GLY A O 1
ATOM 843 N N . ASN A 1 105 ? -15.615 -3.670 14.479 1.00 53.16 105 ASN A N 1
ATOM 844 C CA . ASN A 1 105 ? -16.527 -4.276 15.472 1.00 53.16 105 ASN A CA 1
ATOM 845 C C . ASN A 1 105 ? -16.772 -3.403 16.709 1.00 53.16 105 ASN A C 1
ATOM 847 O O . ASN A 1 105 ? -15.770 -2.889 17.257 1.00 53.16 105 ASN A O 1
#

Foldseek 3Di:
DDPDPVVVVLCVVDDDDDQAQQFADLVPDDPVVSVCVVPDRVVRRCCNNVPRQVCCCVPVVDNAPPKDWDWDQDPVRDIDTQAIDGDDCPDVVVVSVCSVRVNND

Radius of gyration: 16.21 Å; chains: 1; bounding box: 39×35×40 Å